Protein AF-A0A6I6K073-F1 (afdb_monomer_lite)

Sequence (74 aa):
MKNDSIRMTKVKDKTELEIIEFLDENGPSFLGEVVKNLKLSYSKGLKHTNKLLSRGIIKHSDPPLQYELNSDAK

Foldseek 3Di:
DPPLVVLLVVDPDPLLVLLLVCCVVPPDDDLVVSCVVVVHDSVRSVVSVVVCVVVVVDHDDPDDDDDDDDPPDD

Radius of gyration: 15.45 Å; chains: 1; bounding box: 54×24×22 Å

pLDDT: mean 83.97, std 16.58, range [42.38, 97.62]

Secondary structure (DSSP, 8-state):
--SHHHHHTT---HHHHHHHHHHHHH-S--HHHHHHHTT--HHHHHHHHHHHHHTTSS---S--------TT--

Structure (mmCIF, N/CA/C/O backbone):
data_AF-A0A6I6K073-F1
#
_entry.id   AF-A0A6I6K073-F1
#
loop_
_atom_site.group_PDB
_atom_site.id
_atom_site.type_symbol
_atom_site.label_atom_id
_atom_site.label_alt_id
_atom_site.label_comp_id
_atom_site.label_asym_id
_atom_site.label_entity_id
_atom_site.label_seq_id
_atom_site.pdbx_PDB_ins_code
_atom_site.Cartn_x
_atom_site.Cartn_y
_atom_site.Cartn_z
_atom_site.occupancy
_atom_site.B_iso_or_equiv
_atom_site.auth_seq_id
_atom_site.auth_comp_id
_atom_site.auth_asym_id
_atom_site.auth_atom_id
_atom_site.pdbx_PDB_model_num
ATOM 1 N N . MET A 1 1 ? -20.225 -11.102 -16.219 1.00 42.66 1 MET A N 1
ATOM 2 C CA . MET A 1 1 ? -19.742 -10.079 -15.264 1.00 42.66 1 MET A CA 1
ATOM 3 C C . MET A 1 1 ? -20.369 -10.295 -13.877 1.00 42.66 1 MET A C 1
ATOM 5 O O . MET A 1 1 ? -21.206 -9.508 -13.471 1.00 42.66 1 MET A O 1
ATOM 9 N N . LYS A 1 2 ? -20.061 -11.399 -13.171 1.00 42.38 2 LYS A N 1
ATOM 10 C CA . LYS A 1 2 ? -20.662 -11.717 -11.848 1.00 42.38 2 LYS A CA 1
ATOM 11 C C . LYS A 1 2 ? -19.656 -12.207 -10.785 1.00 42.38 2 LYS A C 1
ATOM 13 O O . LYS A 1 2 ? -20.071 -12.534 -9.680 1.00 42.38 2 LYS A O 1
ATOM 18 N N . ASN A 1 3 ? -18.354 -12.260 -11.089 1.00 47.69 3 ASN A N 1
ATOM 19 C CA . ASN A 1 3 ? -17.363 -12.893 -10.203 1.00 47.69 3 ASN A CA 1
ATOM 20 C C . ASN A 1 3 ? -16.597 -11.921 -9.292 1.00 47.69 3 ASN A C 1
ATOM 22 O O . ASN A 1 3 ? -16.064 -12.362 -8.274 1.00 47.69 3 ASN A O 1
ATOM 26 N N . ASP A 1 4 ? -16.561 -10.627 -9.610 1.00 52.81 4 ASP A N 1
ATOM 27 C CA . ASP A 1 4 ? -15.720 -9.660 -8.889 1.00 52.81 4 ASP A CA 1
ATOM 28 C C . ASP A 1 4 ? -16.314 -9.267 -7.527 1.00 52.81 4 ASP A C 1
ATOM 30 O O . ASP A 1 4 ? -15.603 -9.178 -6.523 1.00 52.81 4 ASP A O 1
ATOM 34 N N . SER A 1 5 ? -17.645 -9.188 -7.433 1.00 50.78 5 SER A N 1
ATOM 35 C CA . SER A 1 5 ? -18.352 -8.820 -6.198 1.00 50.78 5 SER A CA 1
ATOM 36 C C . SER A 1 5 ? -18.165 -9.831 -5.053 1.00 50.78 5 SER A C 1
ATOM 38 O O . SER A 1 5 ? -18.209 -9.452 -3.887 1.00 50.78 5 SER A O 1
ATOM 40 N N . ILE A 1 6 ? -17.907 -11.111 -5.357 1.00 49.53 6 ILE A N 1
ATOM 41 C CA . ILE A 1 6 ? -17.767 -12.179 -4.346 1.00 49.53 6 ILE A CA 1
ATOM 42 C C . ILE A 1 6 ? -16.408 -12.101 -3.622 1.00 49.53 6 ILE A C 1
ATOM 44 O O . ILE A 1 6 ? -16.294 -12.493 -2.454 1.00 49.53 6 ILE A O 1
ATOM 48 N N . ARG A 1 7 ? -15.359 -11.577 -4.275 1.00 53.34 7 ARG A N 1
ATOM 49 C CA . ARG A 1 7 ? -14.026 -11.435 -3.655 1.00 53.34 7 ARG A CA 1
ATOM 50 C C . ARG A 1 7 ? -13.980 -10.271 -2.663 1.00 53.34 7 ARG A C 1
ATOM 52 O O . ARG A 1 7 ? -13.417 -10.429 -1.580 1.00 53.34 7 ARG A O 1
ATOM 59 N N . MET A 1 8 ? -14.653 -9.166 -2.988 1.00 55.66 8 MET A N 1
ATOM 60 C CA . MET A 1 8 ? -14.784 -7.977 -2.134 1.00 55.66 8 MET A CA 1
ATOM 61 C C . MET A 1 8 ? -15.468 -8.277 -0.789 1.00 55.66 8 MET A C 1
ATOM 63 O O . MET A 1 8 ? -15.043 -7.769 0.244 1.00 55.66 8 MET A O 1
ATOM 67 N N . THR A 1 9 ? -16.454 -9.183 -0.754 1.00 57.75 9 THR A N 1
ATOM 68 C CA . THR A 1 9 ? -17.201 -9.537 0.473 1.00 57.75 9 THR A CA 1
ATOM 69 C C . THR A 1 9 ? -16.365 -10.124 1.622 1.00 57.75 9 THR A C 1
ATOM 71 O O . THR A 1 9 ? -16.870 -10.253 2.737 1.00 57.75 9 THR A O 1
ATOM 74 N N 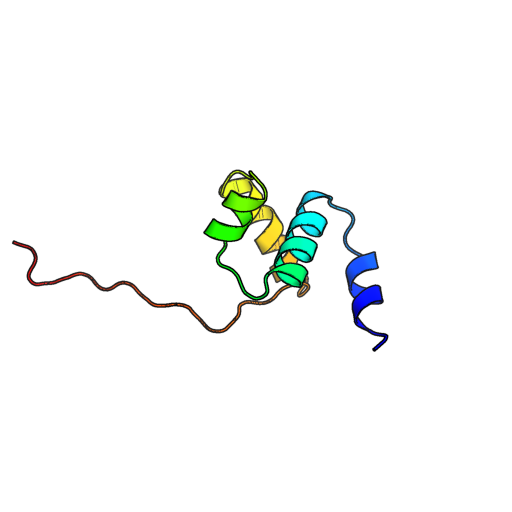. LYS A 1 10 ? -15.095 -10.493 1.397 1.00 70.25 10 LYS A N 1
ATOM 75 C CA . LYS A 1 10 ? -14.214 -11.050 2.443 1.00 70.25 10 LYS A CA 1
ATOM 76 C C . LYS A 1 10 ? -13.293 -10.020 3.104 1.00 70.25 10 LYS A C 1
ATOM 78 O O . LYS A 1 10 ? -12.667 -10.346 4.115 1.00 70.25 10 LYS A O 1
ATOM 83 N N . VAL A 1 11 ? -13.199 -8.804 2.572 1.00 83.19 11 VAL A N 1
ATOM 84 C CA . VAL A 1 11 ? -12.333 -7.751 3.117 1.00 83.19 11 VAL A CA 1
ATOM 85 C C . VAL A 1 11 ? -13.150 -6.875 4.062 1.00 83.19 11 VAL A C 1
ATOM 87 O O . VAL A 1 11 ? -14.113 -6.241 3.654 1.00 83.19 11 VAL A O 1
ATOM 90 N N . LYS A 1 12 ? -12.786 -6.873 5.349 1.00 88.12 12 LYS A N 1
ATOM 91 C CA . LYS A 1 12 ? -13.458 -6.068 6.389 1.00 88.12 12 LYS A CA 1
ATOM 92 C C . LYS A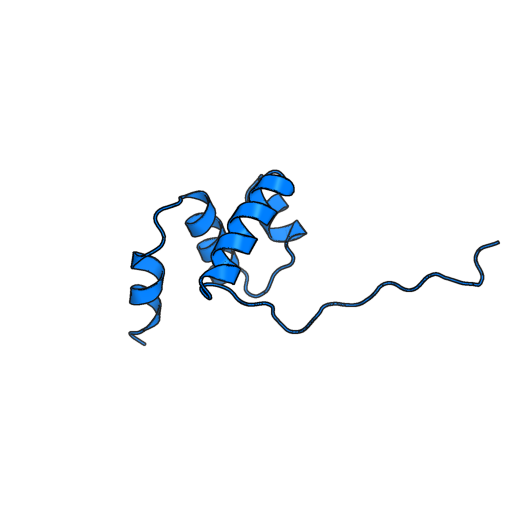 1 12 ? -12.641 -4.858 6.842 1.00 88.12 12 LYS A C 1
ATOM 94 O O . LYS A 1 12 ? -13.166 -3.993 7.534 1.00 88.12 12 LYS A O 1
ATOM 99 N N . ASP A 1 13 ? -11.352 -4.824 6.516 1.00 95.06 13 ASP A N 1
ATOM 100 C CA . ASP A 1 13 ? -10.466 -3.738 6.920 1.00 95.06 13 ASP A CA 1
ATOM 101 C C . ASP A 1 13 ? -10.663 -2.535 5.995 1.00 95.06 13 ASP A C 1
ATOM 103 O O . ASP A 1 13 ? -10.539 -2.650 4.778 1.00 95.06 13 ASP A O 1
ATOM 107 N N . LYS A 1 14 ? -10.960 -1.375 6.586 1.00 94.88 14 LYS A N 1
ATOM 108 C CA . LYS A 1 14 ? -11.237 -0.145 5.839 1.00 94.88 14 LYS A CA 1
ATOM 109 C C . LYS A 1 14 ? -10.056 0.293 4.968 1.00 94.88 14 LYS A C 1
ATOM 111 O O . LYS A 1 14 ? -10.271 0.707 3.840 1.00 94.88 14 LYS A O 1
ATOM 116 N N . THR A 1 15 ? -8.823 0.164 5.465 1.00 96.44 15 THR A N 1
ATOM 117 C CA . THR A 1 15 ? -7.634 0.574 4.697 1.00 96.44 15 THR A CA 1
ATOM 118 C C . THR A 1 15 ? -7.426 -0.360 3.506 1.00 96.44 15 THR A C 1
ATOM 120 O O . THR A 1 15 ? -7.032 0.071 2.432 1.00 96.44 15 THR A O 1
ATOM 123 N N . GLU A 1 16 ? -7.696 -1.654 3.683 1.00 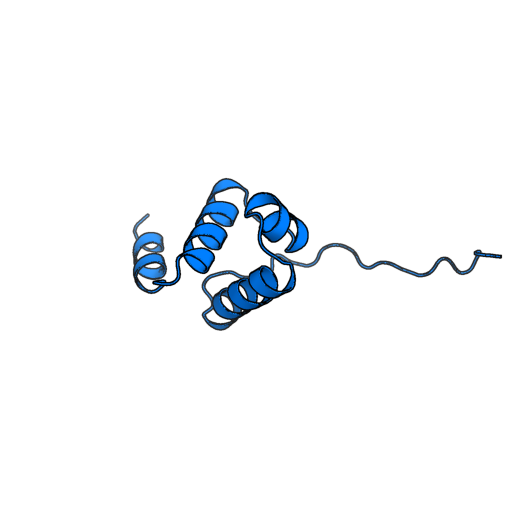96.44 16 GLU A N 1
ATOM 124 C CA . GLU A 1 16 ? -7.625 -2.626 2.590 1.00 96.44 16 GLU A CA 1
ATOM 125 C C . GLU A 1 16 ? -8.678 -2.355 1.507 1.00 96.44 16 GLU A C 1
ATOM 127 O O . GLU A 1 16 ? -8.356 -2.479 0.331 1.00 96.44 16 GLU A O 1
ATOM 132 N N . LEU A 1 17 ? -9.897 -1.959 1.890 1.00 96.25 17 LEU A N 1
ATOM 133 C CA . LEU A 1 17 ? -10.943 -1.555 0.944 1.00 96.25 17 LEU A CA 1
ATOM 134 C C . LEU A 1 17 ? -10.548 -0.295 0.169 1.00 96.25 17 LEU A C 1
ATOM 136 O O . LEU A 1 17 ? -10.598 -0.316 -1.054 1.00 96.25 17 LEU A O 1
ATOM 140 N N . GLU A 1 18 ? -10.060 0.740 0.857 1.00 97.00 18 GLU A N 1
ATOM 141 C CA . GLU A 1 18 ? -9.586 1.979 0.221 1.00 97.00 18 GLU A CA 1
ATOM 142 C C . GLU A 1 18 ? -8.446 1.712 -0.784 1.00 97.00 18 GLU A C 1
ATOM 144 O O . GLU A 1 18 ? -8.386 2.331 -1.842 1.00 97.00 18 GLU A O 1
ATOM 149 N N . ILE A 1 19 ? -7.547 0.759 -0.492 1.00 96.50 19 ILE A N 1
ATOM 150 C CA . ILE A 1 19 ? -6.491 0.338 -1.431 1.00 96.50 19 ILE A CA 1
ATOM 151 C C . ILE A 1 19 ? -7.079 -0.374 -2.654 1.00 96.50 19 ILE A C 1
A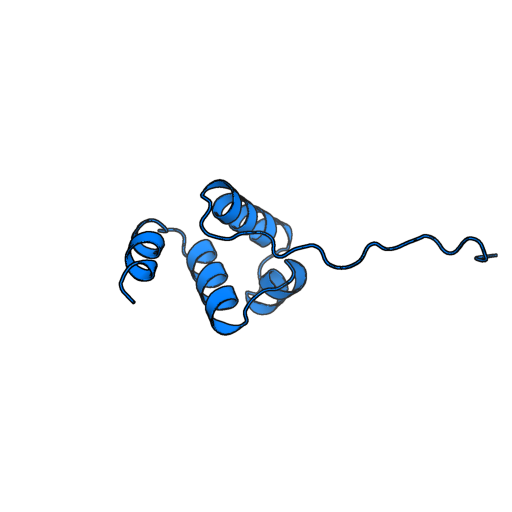TOM 153 O O . ILE A 1 19 ? -6.600 -0.158 -3.764 1.00 96.50 19 ILE A O 1
ATOM 157 N N . ILE A 1 20 ? -8.081 -1.237 -2.469 1.00 95.94 20 ILE A N 1
ATOM 158 C CA . ILE A 1 20 ? -8.728 -1.938 -3.585 1.00 95.94 20 ILE A CA 1
ATOM 159 C C . ILE A 1 20 ? -9.468 -0.945 -4.480 1.00 95.94 20 ILE A C 1
ATOM 161 O O . ILE A 1 20 ? -9.273 -0.989 -5.688 1.00 95.94 20 ILE A O 1
ATOM 165 N N . GLU A 1 21 ? -10.262 -0.047 -3.895 1.00 96.06 21 GLU A N 1
ATOM 166 C CA . GLU A 1 21 ? -10.986 1.004 -4.622 1.00 96.06 21 GLU A CA 1
ATOM 167 C C . GLU A 1 21 ? -10.014 1.881 -5.413 1.00 96.06 21 GLU A C 1
ATOM 169 O O . GLU A 1 21 ? -10.193 2.076 -6.611 1.00 96.06 21 GLU A O 1
ATOM 174 N N . PHE A 1 22 ? -8.910 2.304 -4.788 1.00 96.50 22 PHE A N 1
ATOM 175 C CA . PHE A 1 22 ? -7.869 3.057 -5.480 1.00 96.50 22 PHE A CA 1
ATOM 176 C C . PHE A 1 22 ? -7.322 2.308 -6.707 1.00 96.50 22 PHE A C 1
ATOM 178 O O . PHE A 1 22 ? -7.187 2.903 -7.773 1.00 96.50 22 PHE A O 1
ATOM 185 N N . LEU A 1 23 ? -7.007 1.016 -6.580 1.00 95.12 23 LEU A N 1
ATOM 186 C CA . LEU A 1 23 ? -6.475 0.217 -7.691 1.00 95.12 23 LEU A CA 1
ATOM 187 C C . LEU A 1 23 ? -7.524 -0.079 -8.774 1.00 95.12 23 LEU A C 1
ATOM 189 O O . LEU A 1 23 ? -7.156 -0.227 -9.937 1.00 95.12 23 LEU A O 1
ATOM 193 N N . ASP A 1 24 ? -8.804 -0.173 -8.415 1.00 94.62 24 ASP A N 1
ATOM 194 C CA . ASP A 1 24 ? -9.906 -0.345 -9.370 1.00 94.62 24 ASP A CA 1
ATOM 195 C C . ASP A 1 24 ? -10.111 0.928 -10.207 1.00 94.62 24 ASP A C 1
ATOM 197 O O . ASP A 1 24 ? -10.226 0.865 -11.430 1.00 94.62 24 ASP A O 1
ATOM 201 N N . GLU A 1 25 ? -10.054 2.096 -9.562 1.00 95.25 25 GLU A N 1
ATOM 202 C CA . GLU A 1 25 ? -10.205 3.398 -10.218 1.00 95.25 25 GLU A CA 1
ATOM 203 C C . GLU A 1 25 ? -8.976 3.807 -11.048 1.00 95.25 25 GLU A C 1
ATOM 205 O O . GLU A 1 25 ? -9.123 4.427 -12.102 1.00 95.25 25 GLU A O 1
ATOM 210 N N . ASN A 1 26 ? -7.762 3.486 -10.582 1.00 94.25 26 ASN A N 1
ATOM 211 C CA . ASN A 1 26 ? -6.508 3.994 -11.160 1.00 94.25 26 ASN A CA 1
ATOM 212 C C . ASN A 1 26 ? -5.717 2.940 -11.957 1.00 94.25 26 ASN A C 1
ATOM 214 O O . ASN A 1 26 ? -4.790 3.291 -12.688 1.00 94.25 26 ASN A O 1
ATOM 218 N N . GLY A 1 27 ? -6.069 1.657 -11.848 1.00 91.00 27 GLY A N 1
ATOM 219 C CA . GLY A 1 27 ? -5.327 0.558 -12.463 1.00 91.00 27 GLY A CA 1
ATOM 220 C C . GLY A 1 27 ? -4.038 0.187 -11.708 1.00 91.00 27 GLY A C 1
ATOM 221 O O . GLY A 1 27 ? -3.902 0.463 -10.514 1.00 91.00 27 GLY A O 1
ATOM 222 N N . PRO A 1 28 ? -3.076 -0.496 -12.368 1.00 91.50 28 PRO A N 1
ATOM 223 C CA . PRO A 1 28 ? -1.795 -0.844 -11.757 1.00 91.50 28 PRO A CA 1
ATOM 224 C C . PRO A 1 28 ? -1.058 0.399 -11.251 1.00 91.50 28 PRO A C 1
ATOM 226 O O . PRO A 1 28 ? -0.898 1.373 -11.980 1.00 91.50 28 PRO A O 1
ATOM 229 N N . SER A 1 29 ? -0.583 0.360 -10.008 1.00 91.44 29 SER A N 1
ATOM 230 C CA . SER A 1 29 ? 0.089 1.498 -9.377 1.00 91.44 29 SER A CA 1
ATOM 231 C C . SER A 1 29 ? 1.234 1.046 -8.481 1.00 91.44 29 SER A C 1
ATOM 233 O O . SER A 1 29 ? 1.224 -0.052 -7.914 1.00 91.44 29 SER A O 1
ATOM 235 N N . PHE A 1 30 ? 2.216 1.921 -8.307 1.00 92.31 30 PHE A N 1
ATOM 236 C CA . PHE A 1 30 ? 3.299 1.728 -7.357 1.00 92.31 30 PHE A CA 1
ATOM 237 C C . PHE A 1 30 ? 2.807 1.923 -5.924 1.00 92.31 30 PHE A C 1
ATOM 239 O O . PHE A 1 30 ? 1.938 2.748 -5.638 1.00 92.31 30 PHE A O 1
ATOM 246 N N . LEU A 1 31 ? 3.452 1.246 -4.970 1.00 92.19 31 LEU A N 1
ATOM 247 C CA . LEU A 1 31 ? 3.146 1.433 -3.549 1.00 92.19 31 LEU A CA 1
ATOM 248 C C . LEU A 1 31 ? 3.269 2.905 -3.117 1.00 92.19 31 LEU A C 1
ATOM 250 O O . LEU A 1 31 ? 2.456 3.376 -2.326 1.00 92.19 31 LEU A O 1
ATOM 254 N N . GLY A 1 32 ? 4.247 3.641 -3.657 1.00 93.31 32 GLY A N 1
ATOM 255 C CA . GLY A 1 32 ? 4.419 5.071 -3.385 1.00 93.31 32 GLY A CA 1
ATOM 256 C C . GLY A 1 32 ? 3.194 5.913 -3.761 1.00 93.31 32 GLY A C 1
ATOM 257 O O . GLY A 1 32 ? 2.835 6.834 -3.029 1.00 93.31 32 GLY A O 1
ATOM 258 N N . GLU A 1 33 ? 2.512 5.568 -4.853 1.00 94.50 33 GLU A N 1
ATOM 259 C CA . GLU A 1 33 ? 1.304 6.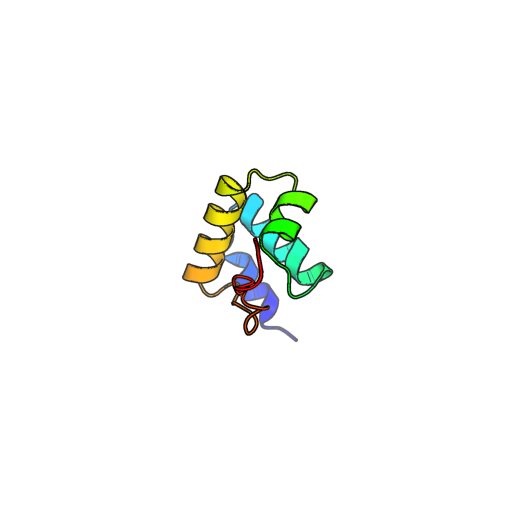261 -5.313 1.00 94.50 33 GLU A CA 1
ATOM 260 C C . GLU A 1 33 ? 0.110 5.941 -4.419 1.00 94.50 33 GLU A C 1
ATOM 262 O O . GLU A 1 33 ? -0.608 6.854 -4.008 1.00 94.50 33 GLU A O 1
ATOM 267 N N . VAL A 1 34 ? -0.046 4.667 -4.047 1.00 95.56 34 VAL A N 1
ATOM 268 C CA . VAL A 1 34 ? -1.097 4.212 -3.127 1.00 95.56 34 VAL A CA 1
ATOM 269 C C . VAL A 1 34 ? -0.992 4.956 -1.794 1.00 95.56 34 VAL A C 1
ATOM 271 O O . VAL A 1 34 ? -1.959 5.559 -1.332 1.00 95.56 34 VAL A O 1
ATOM 274 N N . VAL A 1 35 ? 0.192 4.966 -1.170 1.00 96.00 35 VAL A N 1
ATOM 275 C CA . VAL A 1 35 ? 0.346 5.576 0.162 1.00 96.00 35 VAL A CA 1
ATOM 276 C C . VAL A 1 35 ? 0.243 7.096 0.132 1.00 96.00 35 VAL A C 1
ATOM 278 O O . VAL A 1 35 ? -0.287 7.682 1.075 1.00 96.00 35 VAL A O 1
ATOM 281 N N . LYS A 1 36 ? 0.683 7.736 -0.959 1.00 96.69 36 LYS A N 1
ATOM 282 C CA . LYS A 1 36 ? 0.547 9.183 -1.150 1.00 96.69 36 LYS A CA 1
ATOM 283 C C . LYS A 1 36 ? -0.921 9.592 -1.284 1.00 96.69 36 LYS A C 1
ATOM 285 O O . LYS A 1 36 ? -1.346 10.511 -0.587 1.00 96.69 36 LYS A O 1
ATOM 290 N N . ASN A 1 37 ? -1.688 8.918 -2.143 1.00 97.00 37 ASN A N 1
ATOM 291 C CA . ASN A 1 37 ? -3.087 9.277 -2.400 1.00 97.00 37 ASN A CA 1
ATOM 292 C C . ASN A 1 37 ? -3.986 8.995 -1.195 1.00 97.00 37 ASN A C 1
ATOM 294 O O . ASN A 1 37 ? -4.783 9.844 -0.802 1.00 97.00 37 ASN A O 1
ATOM 298 N N . LEU A 1 38 ? -3.785 7.852 -0.540 1.00 96.75 38 LEU A N 1
ATOM 299 C CA . LEU A 1 38 ? -4.564 7.465 0.637 1.00 96.75 38 LEU A CA 1
ATOM 300 C C . LEU A 1 38 ? -4.070 8.118 1.940 1.00 96.75 38 LEU A C 1
ATOM 302 O O . LEU A 1 38 ? -4.593 7.829 3.015 1.00 96.75 38 LEU A O 1
ATOM 306 N N . LYS A 1 39 ? -3.052 8.992 1.868 1.00 97.25 39 LYS A N 1
ATOM 307 C CA . LYS A 1 39 ? -2.420 9.658 3.024 1.00 97.25 39 LYS A CA 1
ATOM 308 C C . LYS A 1 39 ? -2.010 8.665 4.121 1.00 97.25 39 LYS A C 1
ATOM 310 O O . LYS A 1 39 ? -2.143 8.930 5.317 1.00 97.25 39 LYS A O 1
ATOM 315 N N . LEU A 1 40 ? -1.512 7.502 3.709 1.00 96.06 40 LEU A N 1
ATOM 316 C CA . LEU A 1 40 ? -1.010 6.464 4.601 1.00 96.06 40 LEU A CA 1
ATOM 317 C C . LEU A 1 40 ? 0.485 6.672 4.835 1.00 96.06 40 LEU A C 1
ATOM 319 O O . LEU A 1 40 ? 1.220 7.105 3.948 1.00 96.06 40 LEU A O 1
ATOM 323 N N . SER A 1 41 ? 0.975 6.282 6.013 1.00 97.19 41 SER A N 1
ATOM 324 C CA . SER A 1 41 ? 2.415 6.067 6.148 1.00 97.19 41 SER A CA 1
ATOM 325 C C . SER A 1 41 ? 2.845 4.927 5.223 1.00 97.19 41 SER A C 1
ATOM 327 O O . SER A 1 41 ? 2.088 3.975 5.000 1.00 97.19 41 SER A O 1
ATOM 329 N N . TYR A 1 42 ? 4.087 4.980 4.737 1.00 95.38 42 TYR A N 1
ATOM 330 C CA . TYR A 1 42 ? 4.635 3.916 3.893 1.00 95.38 42 TYR A CA 1
ATOM 331 C C . TYR A 1 42 ? 4.521 2.540 4.567 1.00 95.38 42 TYR A C 1
ATOM 333 O O . TYR A 1 42 ? 4.069 1.578 3.954 1.00 95.38 42 TYR A O 1
ATOM 341 N N . SER A 1 43 ? 4.844 2.462 5.864 1.00 96.81 43 SER A N 1
ATOM 342 C CA . SER A 1 43 ? 4.753 1.228 6.654 1.00 96.81 43 SER A CA 1
ATOM 343 C C . SER A 1 43 ? 3.326 0.688 6.759 1.00 96.81 43 SER A C 1
ATOM 345 O O . SER A 1 43 ? 3.117 -0.523 6.659 1.00 96.81 43 SER A O 1
ATOM 347 N N . LYS A 1 44 ? 2.333 1.569 6.932 1.00 96.12 44 LYS A N 1
ATOM 348 C CA . LYS A 1 44 ? 0.924 1.176 6.987 1.00 96.12 44 LYS A CA 1
ATOM 349 C C . LYS A 1 44 ? 0.460 0.680 5.621 1.00 96.12 44 LYS A C 1
ATOM 351 O O . LYS A 1 44 ? -0.089 -0.416 5.547 1.00 96.12 44 LYS A O 1
ATOM 356 N N . GLY A 1 45 ? 0.738 1.425 4.554 1.00 96.25 45 GLY A N 1
ATOM 357 C CA . GLY A 1 45 ? 0.417 1.002 3.193 1.00 96.25 45 GLY A CA 1
ATOM 358 C C . GLY A 1 45 ? 1.032 -0.348 2.847 1.00 96.25 45 GLY A C 1
ATOM 359 O O . GLY A 1 45 ? 0.305 -1.277 2.516 1.00 96.25 45 GLY A O 1
ATOM 360 N N . LEU A 1 46 ? 2.344 -0.502 3.053 1.00 96.31 46 LEU A N 1
ATOM 361 C CA . LEU A 1 46 ? 3.061 -1.757 2.816 1.00 96.31 46 LEU A CA 1
ATOM 362 C C . LEU A 1 46 ? 2.417 -2.934 3.563 1.00 96.31 46 LEU A C 1
ATOM 364 O O . LEU A 1 46 ? 2.199 -3.994 2.980 1.00 96.31 46 LEU A O 1
ATOM 368 N N . LYS A 1 47 ? 2.061 -2.749 4.843 1.00 97.62 47 LYS A N 1
ATOM 369 C CA . LYS A 1 47 ? 1.405 -3.782 5.658 1.00 97.62 47 LYS A CA 1
ATOM 370 C C . LYS A 1 47 ? 0.081 -4.250 5.047 1.00 97.62 47 LYS A C 1
ATOM 372 O O . LYS A 1 47 ? -0.154 -5.455 4.982 1.00 97.62 47 LYS A O 1
ATOM 377 N N . HIS A 1 48 ? -0.794 -3.330 4.640 1.00 97.50 48 HIS A N 1
ATOM 378 C CA . HIS A 1 48 ? -2.112 -3.683 4.099 1.00 97.50 48 HIS A CA 1
ATOM 379 C C . HIS A 1 48 ? -2.021 -4.223 2.664 1.00 97.50 48 HIS A C 1
ATOM 381 O O . HIS A 1 48 ? -2.637 -5.248 2.369 1.00 97.50 48 HIS A O 1
ATOM 387 N N . THR A 1 49 ? -1.171 -3.640 1.815 1.00 94.94 49 THR A N 1
ATOM 388 C CA . THR A 1 49 ? -0.877 -4.154 0.467 1.00 94.94 49 THR A CA 1
ATOM 389 C C . THR A 1 49 ? -0.343 -5.588 0.528 1.00 94.94 49 THR A C 1
ATOM 391 O O . THR A 1 49 ? -0.832 -6.456 -0.191 1.00 94.94 49 THR A O 1
ATOM 394 N N . ASN A 1 50 ? 0.562 -5.900 1.462 1.00 94.69 50 ASN A N 1
ATOM 395 C CA . ASN A 1 50 ? 1.077 -7.262 1.639 1.00 94.69 50 ASN A CA 1
ATOM 396 C C . ASN A 1 50 ? 0.005 -8.262 2.103 1.00 94.69 50 ASN A C 1
ATOM 398 O O . ASN A 1 50 ? 0.012 -9.408 1.660 1.00 94.69 50 ASN A O 1
ATOM 402 N N . LYS A 1 51 ? -0.946 -7.853 2.955 1.00 95.44 51 LYS A N 1
ATOM 403 C CA . LYS A 1 51 ? -2.092 -8.706 3.330 1.00 95.44 51 LYS A CA 1
ATOM 404 C C . LYS A 1 51 ? -3.038 -8.968 2.158 1.00 95.44 51 LYS A C 1
ATOM 406 O O . LYS A 1 51 ? -3.680 -10.015 2.091 1.00 95.44 51 LYS A O 1
ATOM 411 N N . LEU A 1 52 ? -3.206 -7.993 1.270 1.00 94.81 52 LEU A N 1
ATOM 412 C CA . LEU A 1 52 ? -4.010 -8.146 0.059 1.00 94.81 52 LEU A CA 1
ATOM 413 C C . LEU A 1 52 ? -3.323 -9.086 -0.939 1.00 94.81 52 LEU A C 1
ATOM 415 O O . LEU A 1 52 ? -3.980 -9.989 -1.458 1.00 94.81 52 LEU A O 1
ATOM 419 N N . LEU A 1 53 ? -2.008 -8.933 -1.125 1.00 92.81 53 LEU A N 1
ATOM 420 C CA . LEU A 1 53 ? -1.173 -9.830 -1.931 1.00 92.81 53 LEU A CA 1
ATOM 421 C C . LEU A 1 53 ? -1.210 -11.267 -1.396 1.00 92.81 53 LEU A C 1
ATOM 423 O O . LEU A 1 53 ? -1.473 -12.194 -2.155 1.00 92.81 53 LEU A O 1
ATOM 427 N N . SER A 1 54 ? -1.026 -11.467 -0.085 1.00 93.56 54 SER A N 1
ATOM 428 C CA . SER A 1 54 ? -0.992 -12.811 0.516 1.00 93.56 54 SER A CA 1
ATOM 429 C C . SER A 1 54 ? -2.321 -13.562 0.421 1.00 93.56 54 SER A C 1
ATOM 431 O O . SER A 1 54 ? -2.340 -14.790 0.400 1.00 93.56 54 SER A O 1
ATOM 433 N N . ARG A 1 55 ? -3.439 -12.833 0.334 1.00 94.00 55 ARG A N 1
ATOM 434 C CA . ARG A 1 55 ? -4.777 -13.398 0.097 1.00 94.00 55 ARG A CA 1
ATOM 435 C C . ARG A 1 55 ? -5.124 -13.529 -1.390 1.00 94.00 55 ARG A C 1
ATOM 437 O O . ARG A 1 55 ? -6.228 -13.969 -1.701 1.00 94.00 55 ARG A O 1
ATOM 444 N N . GLY A 1 56 ? -4.226 -13.137 -2.298 1.00 92.19 56 GLY A N 1
ATOM 445 C CA . GLY A 1 56 ? -4.450 -13.171 -3.746 1.00 92.19 56 GLY A CA 1
ATOM 446 C C . GLY A 1 56 ? -5.543 -12.213 -4.230 1.00 92.19 56 GLY A C 1
ATOM 447 O O . GLY A 1 56 ? -6.154 -12.456 -5.270 1.00 92.19 56 GLY A O 1
ATOM 448 N N . ILE A 1 57 ? -5.833 -11.160 -3.459 1.00 93.19 57 ILE A N 1
ATOM 449 C CA . ILE A 1 57 ? -6.857 -10.158 -3.798 1.00 93.19 57 ILE A CA 1
ATOM 450 C C . ILE A 1 57 ? -6.305 -9.172 -4.826 1.00 93.19 57 ILE A C 1
ATOM 452 O O . ILE A 1 57 ? -6.994 -8.834 -5.783 1.00 93.19 57 ILE A O 1
ATOM 456 N N . ILE A 1 58 ? -5.049 -8.766 -4.648 1.00 92.31 58 ILE A N 1
ATOM 457 C CA . ILE A 1 58 ? -4.285 -7.984 -5.622 1.00 92.31 58 ILE A CA 1
ATOM 458 C C . ILE A 1 58 ? -3.072 -8.803 -6.067 1.00 92.31 58 ILE A C 1
ATOM 460 O O . ILE A 1 58 ? -2.689 -9.772 -5.407 1.00 92.31 58 ILE A O 1
ATOM 464 N N . LYS A 1 59 ? -2.459 -8.415 -7.182 1.00 91.88 59 LYS A N 1
ATOM 465 C CA . LYS A 1 59 ? -1.269 -9.065 -7.740 1.00 91.88 59 LYS A CA 1
ATOM 466 C C . LYS A 1 59 ? -0.241 -8.016 -8.134 1.00 91.88 59 LYS A C 1
ATOM 468 O O . LYS A 1 59 ? -0.601 -6.874 -8.406 1.00 91.88 59 LYS A O 1
ATOM 473 N N . HIS A 1 60 ? 1.019 -8.422 -8.216 1.00 86.06 60 HIS A N 1
ATOM 474 C CA . HIS A 1 60 ? 2.007 -7.627 -8.931 1.00 86.06 60 HIS A CA 1
ATOM 475 C C . HIS A 1 60 ? 1.651 -7.632 -10.421 1.00 86.06 60 HIS A C 1
ATOM 477 O O . HIS A 1 60 ? 1.386 -8.690 -10.997 1.00 86.06 60 HIS A O 1
ATOM 483 N N . SER A 1 61 ? 1.604 -6.455 -11.036 1.00 78.38 61 SER A N 1
ATOM 484 C CA . SER A 1 61 ? 1.841 -6.348 -12.472 1.00 78.38 61 SER A CA 1
ATOM 485 C C . SER A 1 61 ? 3.335 -6.575 -12.717 1.00 78.38 61 SER A C 1
ATOM 487 O O . SER A 1 61 ? 4.143 -6.193 -11.867 1.00 78.38 61 SER A O 1
ATOM 489 N N . ASP A 1 62 ? 3.695 -7.207 -13.836 1.00 68.25 62 ASP A N 1
ATOM 490 C CA . ASP A 1 62 ? 5.089 -7.418 -14.255 1.00 68.25 62 ASP A CA 1
ATOM 491 C C . ASP A 1 62 ? 5.944 -6.137 -14.110 1.00 68.25 62 ASP A C 1
ATOM 493 O O . ASP A 1 62 ? 5.415 -5.021 -14.163 1.00 68.25 62 ASP A O 1
ATOM 497 N N . PRO A 1 63 ? 7.251 -6.273 -13.826 1.00 63.00 63 PRO A N 1
ATOM 498 C CA . PRO A 1 63 ? 7.956 -5.344 -12.948 1.00 63.00 63 PRO A CA 1
ATOM 499 C C . PRO A 1 63 ? 8.271 -3.991 -13.602 1.00 63.00 63 PRO A C 1
ATOM 501 O O . PRO A 1 63 ? 8.707 -3.952 -14.753 1.00 63.00 63 PRO A O 1
ATOM 504 N N . PRO A 1 64 ? 8.196 -2.878 -12.851 1.00 64.50 64 PRO A N 1
ATOM 505 C CA . PRO A 1 64 ? 8.837 -1.638 -13.256 1.00 64.50 64 PRO A CA 1
ATOM 506 C C . PRO A 1 64 ? 10.309 -1.561 -12.806 1.00 64.50 64 PRO A C 1
ATOM 508 O O . PRO A 1 64 ? 10.628 -1.635 -11.621 1.00 64.50 64 PRO A O 1
ATOM 511 N N . LEU A 1 65 ? 11.154 -1.414 -13.832 1.00 61.88 65 LEU A N 1
ATOM 512 C CA . LEU A 1 65 ? 12.457 -0.744 -13.971 1.00 61.88 65 LEU A CA 1
ATOM 513 C C . LEU A 1 65 ? 13.400 -0.713 -12.759 1.00 61.88 65 LEU A C 1
ATOM 515 O O . LEU A 1 65 ? 13.252 0.047 -11.805 1.00 61.88 65 LEU A O 1
ATOM 519 N N . GLN A 1 66 ? 14.440 -1.529 -12.899 1.00 58.25 66 GLN A N 1
ATOM 520 C CA . GLN A 1 66 ? 15.626 -1.575 -12.060 1.00 58.25 66 GLN A CA 1
ATOM 521 C C . GLN A 1 66 ? 16.439 -0.286 -12.211 1.00 58.25 66 GLN A C 1
ATOM 523 O O . GLN A 1 66 ? 16.537 0.279 -13.299 1.00 58.25 66 GLN A O 1
ATOM 528 N N . TYR A 1 67 ? 17.051 0.145 -11.113 1.00 68.50 67 TYR A N 1
ATOM 529 C CA . TYR A 1 67 ? 18.055 1.199 -11.123 1.00 68.50 67 TYR A CA 1
ATOM 530 C C . TYR A 1 67 ? 19.433 0.556 -11.182 1.00 68.50 67 TYR A C 1
ATOM 532 O O . TYR A 1 67 ? 19.710 -0.362 -10.407 1.00 68.50 67 TYR A O 1
ATOM 540 N N . 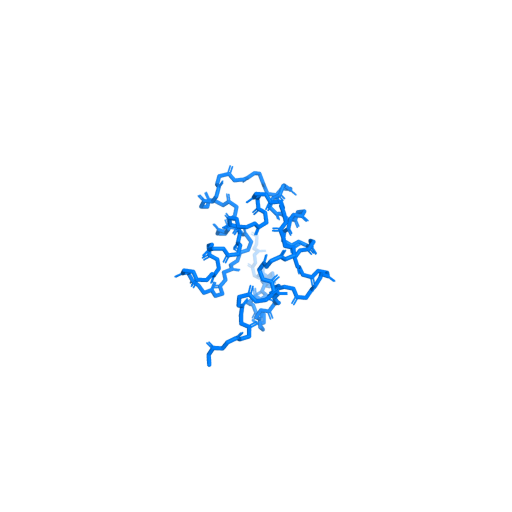GLU A 1 68 ? 20.298 1.065 -12.052 1.00 68.38 68 GLU A N 1
ATOM 541 C CA . GLU A 1 68 ? 21.710 0.702 -12.052 1.00 68.38 68 GLU A CA 1
ATOM 542 C C . GLU A 1 68 ? 22.584 1.881 -11.632 1.00 68.38 68 GLU A C 1
ATOM 544 O O . GLU A 1 68 ? 22.263 3.053 -11.849 1.00 68.38 68 GLU A O 1
ATOM 549 N N . LEU A 1 69 ? 23.682 1.542 -10.964 1.00 75.25 69 LEU A N 1
ATOM 550 C CA . LEU A 1 69 ? 24.697 2.486 -10.534 1.00 75.25 69 LEU A CA 1
ATOM 551 C C . LEU A 1 69 ? 25.439 3.027 -11.759 1.00 75.25 69 LEU A C 1
ATOM 553 O O . LEU A 1 69 ? 25.916 2.254 -12.584 1.00 75.25 69 LEU A O 1
ATOM 557 N N . ASN A 1 70 ? 25.610 4.343 -11.832 1.00 79.69 70 ASN A N 1
ATOM 558 C CA . ASN A 1 70 ? 26.436 4.955 -12.862 1.00 79.69 70 ASN A CA 1
ATOM 559 C C . ASN A 1 70 ? 27.923 4.829 -12.491 1.00 79.69 70 ASN A C 1
ATOM 561 O O . ASN A 1 70 ? 28.415 5.557 -11.628 1.00 79.69 70 ASN A O 1
ATOM 565 N N . SER A 1 71 ? 28.634 3.916 -13.148 1.00 74.75 71 SER A N 1
ATOM 566 C CA . SER A 1 71 ? 30.071 3.681 -12.949 1.00 74.75 71 SER A CA 1
ATOM 567 C C . SER A 1 71 ? 30.977 4.851 -13.361 1.00 74.75 71 SER A C 1
ATOM 569 O O . SER A 1 71 ? 32.152 4.841 -13.004 1.00 74.75 71 SER A O 1
ATOM 571 N N . ASP A 1 72 ? 30.444 5.871 -14.038 1.00 79.44 72 ASP A N 1
ATOM 572 C CA . ASP A 1 72 ? 31.183 7.087 -14.405 1.00 79.44 72 ASP A CA 1
ATOM 573 C C . ASP A 1 72 ? 31.074 8.212 -13.360 1.00 79.44 72 ASP A C 1
ATOM 575 O O . ASP A 1 72 ? 31.585 9.316 -13.571 1.00 79.44 72 ASP A O 1
ATOM 579 N N . ALA A 1 73 ? 30.408 7.971 -12.227 1.00 71.25 73 ALA A N 1
ATOM 580 C CA . ALA A 1 73 ? 30.362 8.931 -11.129 1.00 71.25 73 ALA A CA 1
ATOM 581 C C . ALA A 1 73 ? 31.768 9.115 -10.514 1.00 71.25 73 ALA A C 1
ATOM 583 O O . ALA A 1 73 ? 32.271 8.223 -9.831 1.00 71.25 73 ALA A O 1
ATOM 584 N N . LYS A 1 74 ? 32.399 10.271 -10.778 1.00 57.09 74 LYS A N 1
ATOM 585 C CA . LYS A 1 74 ? 33.624 10.748 -10.108 1.00 57.09 74 LYS A CA 1
ATOM 586 C C . LYS A 1 74 ? 33.323 11.433 -8.782 1.00 57.09 74 LYS A C 1
ATOM 588 O O . LYS A 1 74 ? 32.333 12.197 -8.735 1.00 57.09 74 LYS A O 1
#

Organism: NCBI:txid2681766

InterPro domains:
  IPR036388 Winged helix-like DNA-binding domain superfamily [G3DSA:1.10.10.10] (8-74)
  IPR036390 Winged helix DNA-binding domain superfamily [SSF46785] (11-61)